Protein AF-A0A950T254-F1 (afdb_monomer)

Secondary structure (DSSP, 8-state):
--HHHHHHHHHHHHHHTT--HHHHHHHTT--HHHHHHHHHHHHHHHHHHHHHHHS--GGGGS----

Foldseek 3Di:
DDPVVVLVVVLLVCLLVVNPLVVNQVVSVHDSVVCCVPPVVSNVVNVVVVVVVPDDPPVPPDDDDD

Sequence (66 aa):
MTLYALRHSSIVRQLLAGVPIRVVAVNHDTSVVMIERTYSRYIGDHADALARAALLNTTSGKERGR

Radius of gyration: 17.6 Å; Cα contacts (8 Å, |Δi|>4): 29; chains: 1; bounding box: 56×22×38 Å

Nearest PDB structures (foldseek):
  8gym-assembly1_V1  TM=4.123E-01  e=7.836E+00  Tetrahymena thermophila SB210
  1p4w-assembly1_A  TM=4.631E-01  e=9.500E+00  Erwinia amylovora

Structure (mmCIF, N/CA/C/O backbone):
data_AF-A0A950T254-F1
#
_entry.id   AF-A0A950T254-F1
#
loop_
_atom_site.group_PDB
_atom_site.id
_atom_site.type_symbol
_atom_site.label_atom_id
_atom_site.l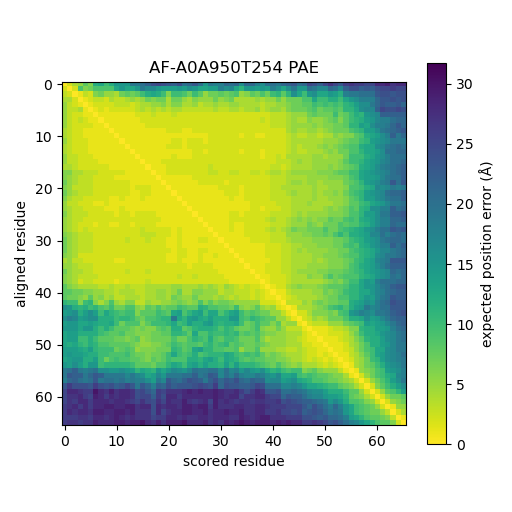abel_alt_id
_atom_site.label_comp_id
_atom_site.label_asym_id
_atom_site.label_entity_id
_atom_site.label_seq_id
_atom_site.pdbx_PDB_ins_code
_atom_site.Cartn_x
_atom_site.Cartn_y
_atom_site.Cartn_z
_atom_site.occupancy
_atom_site.B_iso_or_equiv
_atom_site.auth_seq_id
_atom_site.auth_comp_id
_atom_site.auth_asym_id
_atom_site.auth_atom_id
_atom_site.pdbx_PDB_model_num
ATOM 1 N N . MET A 1 1 ? 16.755 -14.445 -12.402 1.00 54.06 1 MET A N 1
ATOM 2 C CA . MET A 1 1 ? 15.892 -13.589 -11.557 1.00 54.06 1 MET A CA 1
ATOM 3 C C . MET A 1 1 ? 16.733 -12.433 -11.056 1.00 54.06 1 MET A C 1
ATOM 5 O O . MET A 1 1 ? 17.729 -12.680 -10.393 1.00 54.06 1 MET A O 1
ATOM 9 N N . THR A 1 2 ? 16.414 -11.200 -11.438 1.00 77.31 2 THR A N 1
ATOM 10 C CA . THR A 1 2 ? 17.156 -10.021 -10.966 1.00 77.31 2 THR A CA 1
ATOM 11 C C . THR A 1 2 ? 16.636 -9.600 -9.588 1.00 77.31 2 THR A C 1
ATOM 13 O O . THR A 1 2 ? 15.468 -9.836 -9.271 1.00 77.31 2 THR A O 1
ATOM 16 N N . LEU A 1 3 ? 17.468 -8.954 -8.762 1.00 80.62 3 LEU A N 1
ATOM 17 C CA . LEU A 1 3 ? 17.056 -8.417 -7.450 1.00 80.62 3 LEU A CA 1
ATOM 18 C C . LEU A 1 3 ? 15.809 -7.512 -7.546 1.00 80.62 3 LEU A C 1
ATOM 20 O O . LEU A 1 3 ? 14.982 -7.478 -6.636 1.00 80.62 3 LEU A O 1
ATOM 24 N N . TYR A 1 4 ? 15.627 -6.842 -8.687 1.00 85.19 4 TYR A N 1
ATOM 25 C CA . TYR A 1 4 ? 14.462 -6.006 -8.968 1.00 85.19 4 TYR A CA 1
ATOM 26 C C . TYR A 1 4 ? 13.147 -6.800 -9.018 1.00 85.19 4 TYR A C 1
ATOM 28 O O . TYR A 1 4 ? 12.144 -6.362 -8.457 1.00 85.19 4 TYR A O 1
ATOM 36 N N . ALA A 1 5 ? 13.151 -7.997 -9.617 1.00 86.94 5 ALA A N 1
ATOM 37 C CA . ALA A 1 5 ? 11.963 -8.850 -9.690 1.00 86.94 5 ALA A CA 1
ATOM 38 C C . ALA A 1 5 ? 11.519 -9.345 -8.300 1.00 86.94 5 ALA A C 1
ATOM 40 O O . ALA A 1 5 ? 10.321 -9.433 -8.019 1.00 86.94 5 ALA A O 1
ATOM 41 N N . LEU A 1 6 ? 12.479 -9.615 -7.406 1.00 91.06 6 LEU A N 1
ATOM 42 C CA . LEU A 1 6 ? 12.200 -10.006 -6.020 1.00 91.06 6 LEU A CA 1
ATOM 43 C C . LEU A 1 6 ? 11.617 -8.844 -5.212 1.00 91.06 6 LEU A C 1
ATOM 45 O O . LEU A 1 6 ? 10.60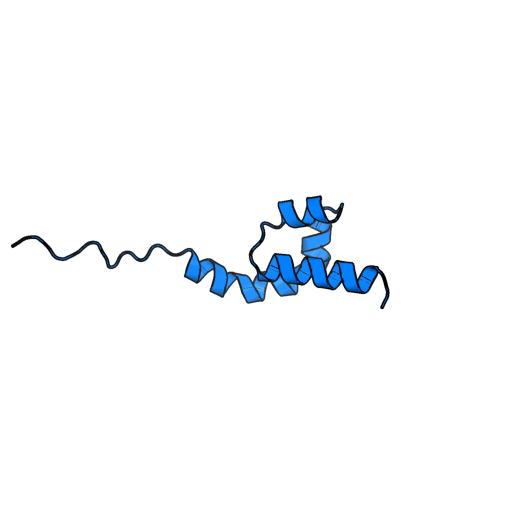4 -9.023 -4.536 1.00 91.06 6 LEU A O 1
ATOM 49 N N . ARG A 1 7 ? 12.206 -7.644 -5.329 1.00 92.56 7 ARG A N 1
ATOM 50 C CA . ARG A 1 7 ? 11.684 -6.422 -4.698 1.00 92.56 7 ARG A CA 1
ATOM 51 C C . ARG A 1 7 ? 10.262 -6.123 -5.166 1.00 92.56 7 ARG A C 1
ATOM 53 O O . ARG A 1 7 ? 9.392 -5.891 -4.333 1.00 92.56 7 ARG A O 1
ATOM 60 N N . HIS A 1 8 ? 10.025 -6.178 -6.477 1.00 93.00 8 HIS A N 1
ATOM 61 C CA . HIS A 1 8 ? 8.702 -5.972 -7.061 1.00 93.00 8 HIS A CA 1
ATOM 62 C C . HIS A 1 8 ? 7.682 -6.955 -6.479 1.00 93.00 8 HIS A C 1
ATOM 64 O O . HIS A 1 8 ? 6.659 -6.545 -5.935 1.00 93.00 8 HIS A O 1
ATOM 70 N N . SER A 1 9 ? 8.006 -8.250 -6.503 1.00 93.38 9 SER A N 1
ATOM 71 C CA . SER A 1 9 ? 7.135 -9.296 -5.958 1.00 93.38 9 SER A CA 1
ATOM 72 C C . SER A 1 9 ? 6.863 -9.115 -4.460 1.00 93.38 9 SER A C 1
ATOM 74 O O . SER A 1 9 ? 5.753 -9.377 -4.003 1.00 93.38 9 SER A O 1
ATOM 76 N N . SER A 1 10 ? 7.858 -8.668 -3.687 1.00 95.31 10 SER A N 1
ATOM 77 C CA . SER A 1 10 ? 7.716 -8.418 -2.247 1.00 95.31 10 SER A CA 1
ATOM 78 C C . SER A 1 10 ? 6.772 -7.250 -1.946 1.00 95.31 10 SER A C 1
ATOM 80 O O . SER A 1 10 ? 5.864 -7.404 -1.127 1.00 95.31 10 SER A O 1
ATOM 82 N N . ILE A 1 11 ? 6.924 -6.126 -2.659 1.00 94.81 11 ILE A N 1
ATOM 83 C CA . ILE A 1 11 ? 6.040 -4.956 -2.532 1.00 94.81 11 ILE A CA 1
ATOM 84 C C . ILE A 1 11 ? 4.601 -5.346 -2.866 1.00 94.81 11 ILE A C 1
ATOM 86 O O . ILE A 1 11 ? 3.697 -5.082 -2.077 1.00 94.81 11 ILE A O 1
ATOM 90 N N . VAL A 1 12 ? 4.389 -6.015 -4.005 1.00 92.31 12 VAL A N 1
ATOM 91 C CA . VAL A 1 12 ? 3.046 -6.415 -4.452 1.00 92.31 12 VAL A CA 1
ATOM 92 C C . VAL A 1 12 ? 2.375 -7.307 -3.410 1.00 92.31 12 VAL A C 1
ATOM 94 O O . VAL A 1 12 ? 1.247 -7.031 -3.020 1.00 92.31 12 VAL A O 1
ATOM 97 N N . ARG A 1 13 ? 3.066 -8.327 -2.886 1.00 92.38 13 ARG A N 1
ATOM 98 C CA . ARG A 1 13 ? 2.487 -9.221 -1.868 1.00 92.38 13 ARG A CA 1
ATOM 99 C C . ARG A 1 13 ? 2.094 -8.491 -0.584 1.00 92.38 13 ARG A C 1
ATOM 101 O O . ARG A 1 13 ? 1.027 -8.770 -0.053 1.00 92.38 13 ARG A O 1
ATOM 108 N N . GLN A 1 14 ? 2.922 -7.566 -0.098 1.00 93.44 14 GLN A N 1
ATOM 109 C CA . GLN A 1 14 ? 2.593 -6.780 1.096 1.00 93.44 14 GLN A CA 1
ATOM 110 C C . GLN A 1 14 ? 1.380 -5.869 0.863 1.00 93.44 14 GLN A C 1
ATOM 112 O O . GLN A 1 14 ? 0.509 -5.792 1.725 1.00 93.44 14 GLN A O 1
ATOM 117 N N . LEU A 1 15 ? 1.284 -5.228 -0.308 1.00 90.94 15 LEU A N 1
ATOM 118 C CA . LEU A 1 15 ? 0.128 -4.395 -0.655 1.00 90.94 15 LEU A CA 1
ATOM 119 C C . LEU A 1 15 ? -1.162 -5.220 -0.753 1.00 90.94 15 LEU A C 1
ATOM 121 O O . LEU A 1 15 ? -2.176 -4.826 -0.185 1.00 90.94 15 LEU A O 1
ATOM 125 N N . LEU A 1 16 ? -1.120 -6.389 -1.402 1.00 87.62 16 LEU A N 1
ATOM 126 C CA . LEU A 1 16 ? -2.286 -7.278 -1.503 1.00 87.62 16 LEU A CA 1
ATOM 127 C C . LEU A 1 16 ? -2.690 -7.872 -0.142 1.00 87.62 16 LEU A C 1
ATOM 129 O O . LEU A 1 16 ? -3.863 -8.141 0.086 1.00 87.62 16 LEU A O 1
ATOM 133 N N . ALA A 1 17 ? -1.742 -8.026 0.786 1.00 88.50 17 ALA A N 1
ATOM 134 C CA . ALA A 1 17 ? -2.017 -8.423 2.166 1.00 88.50 17 ALA A CA 1
ATOM 135 C C . ALA A 1 17 ? -2.583 -7.279 3.038 1.00 88.50 17 ALA A C 1
ATOM 137 O O . ALA A 1 17 ? -2.817 -7.484 4.227 1.00 88.50 17 ALA A O 1
ATOM 138 N N . GLY A 1 18 ? -2.778 -6.076 2.483 1.00 87.31 18 GLY A N 1
ATOM 139 C CA . GLY A 1 18 ? -3.310 -4.923 3.213 1.00 87.31 18 GLY A CA 1
ATOM 140 C C . GLY A 1 18 ? -2.313 -4.262 4.168 1.00 87.31 18 GLY A C 1
ATOM 141 O O . GLY A 1 18 ? -2.723 -3.533 5.071 1.00 87.31 18 GLY A O 1
ATOM 142 N N . VAL A 1 19 ? -1.005 -4.493 3.996 1.00 90.88 19 VAL A N 1
ATOM 143 C CA . VAL A 1 19 ? 0.022 -3.823 4.807 1.00 90.88 19 VAL A CA 1
ATOM 144 C C . VAL A 1 19 ? -0.017 -2.313 4.529 1.00 90.88 19 VAL A C 1
ATOM 146 O O . VAL A 1 19 ? -0.018 -1.913 3.360 1.00 90.88 19 VAL A O 1
ATOM 149 N N . PRO A 1 20 ? 0.004 -1.445 5.562 1.00 91.56 20 PRO A N 1
ATOM 150 C CA . PRO A 1 20 ? -0.025 -0.002 5.359 1.00 91.56 20 PRO A CA 1
ATOM 151 C C . PRO A 1 20 ? 1.107 0.477 4.444 1.00 91.56 20 PRO A C 1
ATOM 153 O O . PRO A 1 20 ? 2.279 0.174 4.676 1.00 91.56 20 PRO A O 1
ATOM 156 N N . ILE A 1 21 ? 0.773 1.294 3.439 1.00 93.31 21 ILE A N 1
ATOM 157 C CA . ILE A 1 21 ? 1.716 1.747 2.401 1.00 93.31 21 ILE A CA 1
ATOM 158 C C . ILE A 1 21 ? 2.988 2.387 2.975 1.00 93.31 21 ILE A C 1
ATOM 160 O O . ILE A 1 21 ? 4.079 2.220 2.430 1.00 93.31 21 ILE A O 1
ATOM 164 N N . ARG A 1 22 ? 2.876 3.079 4.118 1.00 95.19 22 ARG A N 1
ATOM 165 C CA . ARG A 1 22 ? 4.019 3.702 4.794 1.00 95.19 22 ARG A CA 1
ATOM 166 C C . ARG A 1 22 ? 4.995 2.675 5.370 1.00 95.19 22 ARG A C 1
ATOM 168 O O . ARG A 1 22 ? 6.197 2.910 5.319 1.00 95.19 22 ARG A O 1
ATOM 175 N N . VAL A 1 23 ? 4.494 1.549 5.875 1.00 96.38 23 VAL A N 1
ATOM 176 C CA . VAL A 1 23 ? 5.324 0.446 6.383 1.00 96.38 23 VAL A CA 1
ATOM 177 C C . VAL A 1 23 ? 6.070 -0.210 5.224 1.00 96.38 23 VAL A C 1
ATOM 179 O O . VAL A 1 23 ? 7.282 -0.390 5.297 1.00 96.38 23 VAL A O 1
ATOM 182 N N . VAL A 1 24 ? 5.376 -0.464 4.111 1.00 95.69 24 VAL A N 1
ATOM 183 C CA . VAL A 1 24 ? 5.990 -1.009 2.887 1.00 95.69 24 VAL A CA 1
ATOM 184 C C . VAL A 1 24 ? 7.096 -0.085 2.362 1.00 95.69 24 VAL A C 1
ATOM 186 O O . VAL A 1 24 ? 8.159 -0.556 1.958 1.00 95.69 24 VAL A O 1
ATOM 189 N N . ALA A 1 25 ? 6.878 1.233 2.408 1.00 96.56 25 ALA A N 1
ATOM 190 C CA . ALA A 1 25 ? 7.866 2.232 2.005 1.00 96.56 25 ALA A CA 1
ATOM 191 C C . ALA A 1 25 ? 9.154 2.155 2.841 1.00 96.56 25 ALA A C 1
ATOM 193 O O . ALA A 1 25 ? 10.246 2.118 2.275 1.00 96.56 25 ALA A O 1
ATOM 194 N N . VAL A 1 26 ? 9.028 2.059 4.168 1.00 97.25 26 VAL A N 1
ATOM 195 C CA . VAL A 1 26 ? 10.173 1.914 5.084 1.00 97.25 26 VAL A CA 1
ATOM 196 C C . VAL A 1 26 ? 10.902 0.587 4.853 1.00 97.25 26 VAL A C 1
ATOM 198 O O . VAL A 1 26 ? 12.120 0.585 4.698 1.00 97.25 26 VAL A O 1
ATOM 201 N N . ASN A 1 27 ? 10.171 -0.527 4.733 1.00 95.75 27 ASN A N 1
ATOM 202 C CA . ASN A 1 27 ? 10.748 -1.866 4.533 1.00 95.75 27 ASN A CA 1
ATOM 203 C C . ASN A 1 27 ? 11.563 -2.004 3.241 1.00 95.75 27 ASN A C 1
ATOM 205 O O . ASN A 1 27 ? 12.392 -2.906 3.109 1.00 95.75 27 ASN A O 1
ATOM 209 N N . HIS A 1 28 ? 11.292 -1.149 2.261 1.00 95.50 28 HIS A N 1
ATOM 210 C CA . HIS A 1 28 ? 11.956 -1.176 0.969 1.00 95.50 28 HIS A CA 1
ATOM 211 C C . HIS A 1 28 ? 12.805 0.059 0.708 1.00 95.50 28 HIS A C 1
ATOM 213 O O . HIS A 1 28 ? 13.246 0.224 -0.424 1.00 95.50 28 HIS A O 1
ATOM 219 N N . ASP A 1 29 ? 13.062 0.903 1.704 1.00 95.94 29 ASP A N 1
ATOM 220 C CA . ASP A 1 29 ? 13.883 2.104 1.530 1.00 95.94 29 ASP A CA 1
ATOM 221 C C . ASP A 1 29 ? 13.417 2.943 0.321 1.00 95.94 29 ASP A C 1
ATOM 223 O O . ASP A 1 29 ? 14.092 3.115 -0.696 1.00 95.94 29 ASP A O 1
ATOM 227 N N . THR A 1 30 ? 12.141 3.328 0.347 1.00 95.44 30 THR A N 1
ATOM 228 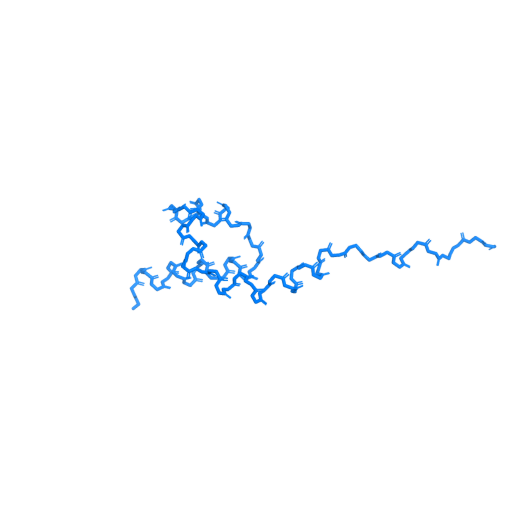C CA . THR A 1 30 ? 11.520 4.119 -0.716 1.00 95.44 30 THR A CA 1
ATOM 229 C C . THR A 1 30 ? 10.471 5.069 -0.158 1.00 95.44 30 THR A C 1
ATOM 231 O O . THR A 1 30 ? 10.134 5.040 1.025 1.00 95.44 30 THR A O 1
ATOM 234 N N . SER A 1 31 ? 9.947 5.947 -1.008 1.00 96.44 31 SER A N 1
ATOM 235 C CA . SER A 1 31 ? 8.905 6.892 -0.627 1.00 96.44 31 SER A CA 1
ATOM 236 C C . SER A 1 31 ? 7.516 6.351 -0.955 1.00 96.44 31 SER A C 1
ATOM 238 O O . SER A 1 31 ? 7.319 5.627 -1.931 1.00 96.44 31 SER A O 1
ATOM 240 N N . VAL A 1 32 ? 6.525 6.772 -0.166 1.00 95.88 32 VAL A N 1
ATOM 241 C CA . VAL A 1 32 ? 5.103 6.501 -0.442 1.00 95.88 32 VAL A CA 1
ATOM 242 C C . VAL A 1 32 ? 4.734 6.972 -1.850 1.00 95.88 32 VAL A C 1
ATOM 244 O O . VAL A 1 32 ? 4.136 6.218 -2.603 1.00 95.88 32 VAL A O 1
ATOM 247 N N . VAL A 1 33 ? 5.214 8.155 -2.249 1.00 96.25 33 VAL A N 1
ATOM 248 C CA . VAL A 1 33 ? 5.005 8.721 -3.591 1.00 96.25 33 VAL A CA 1
ATOM 249 C C . VAL A 1 33 ? 5.521 7.788 -4.692 1.00 96.25 33 VAL A C 1
ATOM 251 O O . VAL A 1 33 ? 4.866 7.618 -5.719 1.00 96.25 33 VAL A O 1
ATOM 254 N N . MET A 1 34 ? 6.693 7.169 -4.508 1.00 95.00 34 MET A N 1
ATOM 255 C CA . MET A 1 34 ? 7.232 6.219 -5.486 1.00 95.00 34 MET A CA 1
ATOM 256 C C . MET A 1 34 ? 6.381 4.946 -5.557 1.00 95.00 34 MET A C 1
ATOM 258 O O . MET A 1 34 ? 6.151 4.427 -6.654 1.00 95.00 34 MET A O 1
ATOM 262 N N . ILE A 1 35 ? 5.886 4.463 -4.413 1.00 94.38 35 ILE A N 1
ATOM 263 C CA . ILE A 1 35 ? 4.994 3.302 -4.372 1.00 94.38 35 ILE A CA 1
ATOM 264 C C . ILE A 1 35 ? 3.675 3.611 -5.081 1.00 94.38 35 ILE A C 1
ATOM 266 O O . ILE A 1 35 ? 3.286 2.850 -5.962 1.00 94.38 35 ILE A O 1
ATOM 270 N N . GLU A 1 36 ? 3.023 4.728 -4.772 1.00 92.62 36 GLU A N 1
ATOM 271 C CA . GLU A 1 36 ? 1.754 5.120 -5.397 1.00 92.62 36 GLU A CA 1
ATOM 272 C C . GLU A 1 36 ? 1.886 5.251 -6.917 1.00 92.62 36 GLU A C 1
ATOM 274 O O . GLU A 1 36 ? 1.078 4.698 -7.662 1.00 92.62 36 GLU A O 1
ATOM 279 N N . ARG A 1 37 ? 2.954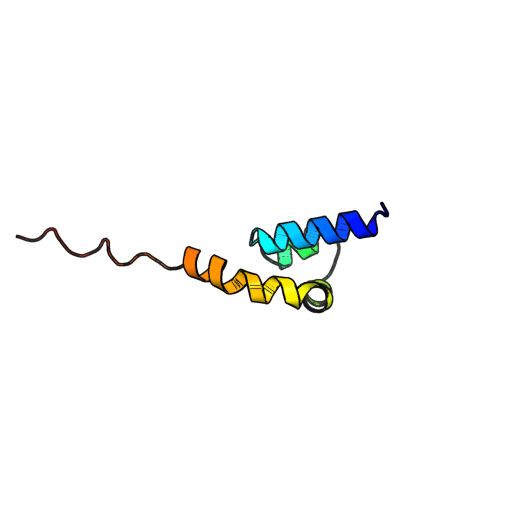 5.896 -7.401 1.00 93.25 37 ARG A N 1
ATOM 280 C CA . ARG A 1 37 ? 3.206 6.034 -8.846 1.00 93.25 37 ARG A CA 1
ATOM 281 C C . ARG A 1 37 ? 3.374 4.691 -9.554 1.00 93.25 37 ARG A C 1
ATOM 283 O O . ARG A 1 37 ? 2.929 4.544 -10.685 1.00 93.25 37 ARG A O 1
ATOM 290 N N . THR A 1 38 ? 4.024 3.727 -8.904 1.00 92.44 38 THR A N 1
ATOM 291 C CA . THR A 1 38 ? 4.436 2.465 -9.543 1.00 92.44 38 THR A CA 1
ATOM 292 C C . THR A 1 38 ? 3.406 1.345 -9.363 1.00 92.44 38 THR A C 1
ATOM 294 O O . THR A 1 38 ? 3.255 0.492 -10.234 1.00 92.44 38 THR A O 1
ATOM 297 N N . TYR A 1 39 ? 2.699 1.330 -8.232 1.00 90.62 39 TYR A N 1
ATOM 298 C CA . TYR A 1 39 ? 1.868 0.206 -7.788 1.00 90.62 39 TYR A CA 1
ATOM 299 C C . 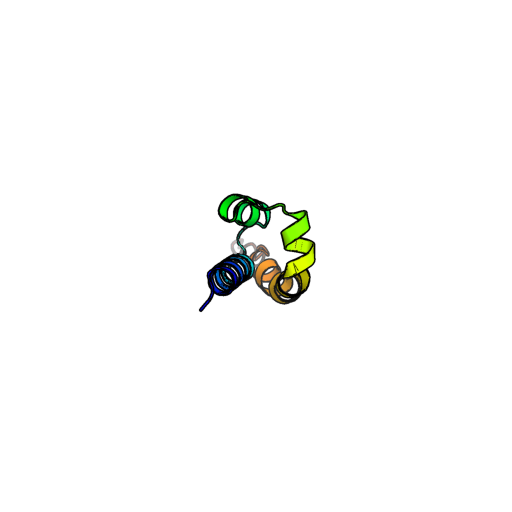TYR A 1 39 ? 0.392 0.570 -7.581 1.00 90.62 39 TYR A C 1
ATOM 301 O O . TYR A 1 39 ? -0.370 -0.298 -7.162 1.00 90.62 39 TYR A O 1
ATOM 309 N N . SER A 1 40 ? -0.038 1.796 -7.906 1.00 84.25 40 SER A N 1
ATOM 310 C CA . SER A 1 40 ? -1.439 2.255 -7.782 1.00 84.25 40 SER A CA 1
ATOM 311 C C . SER A 1 40 ? -2.471 1.268 -8.331 1.00 84.25 40 SER A C 1
ATOM 313 O O . SER A 1 40 ? -3.492 1.043 -7.683 1.00 84.25 40 SER A O 1
ATOM 315 N N . ARG A 1 41 ? -2.181 0.609 -9.462 1.00 82.88 41 ARG A N 1
ATOM 316 C CA . ARG A 1 41 ? -3.057 -0.423 -10.048 1.00 82.88 41 ARG A CA 1
ATOM 317 C C . ARG A 1 41 ? -3.421 -1.554 -9.078 1.00 82.88 41 ARG A C 1
ATOM 319 O O . ARG A 1 41 ? -4.526 -2.063 -9.132 1.00 82.88 41 ARG A O 1
ATOM 326 N N . TYR A 1 42 ? -2.507 -1.943 -8.189 1.00 77.44 42 TYR A N 1
ATOM 327 C CA . TYR A 1 42 ? -2.715 -3.046 -7.244 1.00 77.44 42 TYR A CA 1
ATOM 328 C C . TYR A 1 42 ? -3.406 -2.591 -5.956 1.00 77.44 42 TYR A C 1
ATOM 330 O O . TYR A 1 42 ? -3.914 -3.420 -5.210 1.00 77.44 42 TYR A O 1
ATOM 338 N N . ILE A 1 43 ? -3.412 -1.281 -5.689 1.00 72.25 43 ILE A N 1
ATOM 339 C CA . ILE A 1 43 ? -4.060 -0.689 -4.516 1.00 72.25 43 ILE A CA 1
ATOM 340 C C . ILE A 1 43 ? -5.573 -0.606 -4.748 1.00 72.25 43 ILE A C 1
ATOM 342 O O . ILE A 1 43 ? -6.341 -1.011 -3.879 1.00 72.25 43 ILE A O 1
ATOM 346 N N . GLY A 1 44 ? -6.004 -0.120 -5.918 1.00 69.94 44 GLY A N 1
ATOM 347 C CA . GLY A 1 44 ? -7.426 0.074 -6.231 1.00 69.94 44 GLY A CA 1
ATOM 348 C C . GLY A 1 44 ? -8.228 -1.229 -6.252 1.00 69.94 44 GLY A C 1
ATOM 349 O O . GLY A 1 44 ? -9.252 -1.329 -5.582 1.00 69.94 44 GLY A O 1
ATOM 350 N N . ASP A 1 45 ? -7.719 -2.249 -6.947 1.00 68.12 45 ASP A N 1
ATOM 351 C CA . ASP A 1 45 ? -8.428 -3.521 -7.146 1.00 68.12 45 ASP A CA 1
ATOM 352 C C . ASP A 1 45 ? -8.615 -4.330 -5.847 1.00 68.12 45 ASP A C 1
ATOM 354 O O . ASP A 1 45 ? -9.520 -5.156 -5.753 1.00 68.12 45 ASP A O 1
ATOM 358 N N . HIS A 1 46 ? -7.766 -4.123 -4.833 1.00 66.12 46 HIS A N 1
ATOM 359 C CA . HIS A 1 46 ? -7.844 -4.826 -3.541 1.00 66.12 46 HIS A CA 1
ATOM 360 C C . HIS A 1 46 ? -8.483 -4.009 -2.417 1.00 66.12 46 HIS A C 1
ATOM 362 O O . HIS A 1 46 ? -8.787 -4.559 -1.354 1.00 66.12 46 HIS A O 1
ATOM 368 N N . ALA A 1 47 ? -8.731 -2.718 -2.642 1.00 68.75 47 ALA A N 1
ATOM 369 C CA . ALA A 1 47 ? -9.310 -1.847 -1.630 1.00 68.75 47 ALA A CA 1
ATOM 370 C C . ALA A 1 47 ? -10.733 -2.276 -1.235 1.00 68.75 47 ALA A C 1
ATOM 372 O O . ALA A 1 47 ? -11.065 -2.203 -0.057 1.00 68.75 47 ALA A O 1
ATOM 373 N N . ASP A 1 48 ? -11.553 -2.774 -2.172 1.00 71.81 48 ASP A N 1
ATOM 374 C CA . ASP A 1 48 ? -12.947 -3.160 -1.886 1.00 71.81 48 ASP A CA 1
ATOM 375 C C . ASP A 1 48 ? -13.036 -4.358 -0.926 1.00 71.81 48 ASP A C 1
ATOM 377 O O . ASP A 1 48 ? -13.775 -4.324 0.056 1.00 71.81 48 ASP A O 1
ATOM 381 N N . ALA A 1 49 ? -12.233 -5.401 -1.155 1.00 71.44 49 ALA A N 1
ATOM 382 C CA . ALA A 1 49 ? -12.217 -6.590 -0.303 1.00 71.44 49 ALA A CA 1
ATOM 383 C C . ALA A 1 49 ? -11.723 -6.272 1.120 1.00 71.44 49 ALA A C 1
ATOM 385 O O . ALA A 1 49 ? -12.323 -6.716 2.101 1.00 71.44 49 ALA A O 1
ATOM 386 N N . LEU A 1 50 ? -10.666 -5.458 1.234 1.00 72.50 50 LEU A N 1
ATOM 387 C CA . LEU A 1 50 ? -10.150 -4.990 2.522 1.00 72.50 50 LEU A CA 1
ATOM 388 C C . LEU A 1 50 ? -11.155 -4.080 3.239 1.00 72.50 50 LEU A C 1
ATOM 390 O O . LEU A 1 50 ? -11.387 -4.248 4.436 1.00 72.50 50 LEU A O 1
ATOM 394 N N . ALA A 1 51 ? -11.790 -3.155 2.515 1.00 75.38 51 ALA A N 1
ATOM 395 C CA . ALA A 1 51 ? -12.803 -2.264 3.070 1.00 75.38 51 ALA A CA 1
ATOM 396 C C . ALA A 1 51 ? -14.007 -3.049 3.600 1.00 75.38 51 ALA A C 1
ATOM 398 O O . ALA A 1 51 ? -14.444 -2.794 4.720 1.00 75.38 51 ALA A O 1
ATOM 399 N N . ARG A 1 52 ? -14.495 -4.050 2.852 1.00 75.50 52 ARG A N 1
ATOM 400 C CA . ARG A 1 52 ? -15.572 -4.947 3.305 1.00 75.50 52 ARG A CA 1
ATOM 401 C C . ARG A 1 52 ? -15.208 -5.697 4.580 1.00 75.50 52 ARG A C 1
ATOM 403 O O . ARG A 1 52 ? -16.045 -5.789 5.471 1.00 75.50 52 ARG A O 1
ATOM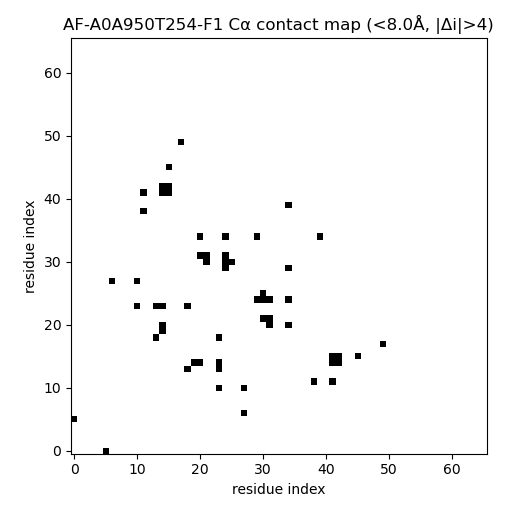 410 N N . ALA A 1 53 ? -13.982 -6.209 4.681 1.00 75.25 53 ALA A N 1
ATOM 411 C CA . ALA A 1 53 ? -13.520 -6.913 5.877 1.00 75.25 53 ALA A CA 1
ATOM 412 C C . ALA A 1 53 ? -13.430 -5.997 7.113 1.00 75.25 53 ALA A C 1
ATOM 414 O O . ALA A 1 53 ? -13.592 -6.469 8.235 1.00 75.25 53 ALA A O 1
ATOM 415 N N . ALA A 1 54 ? -13.195 -4.697 6.915 1.00 76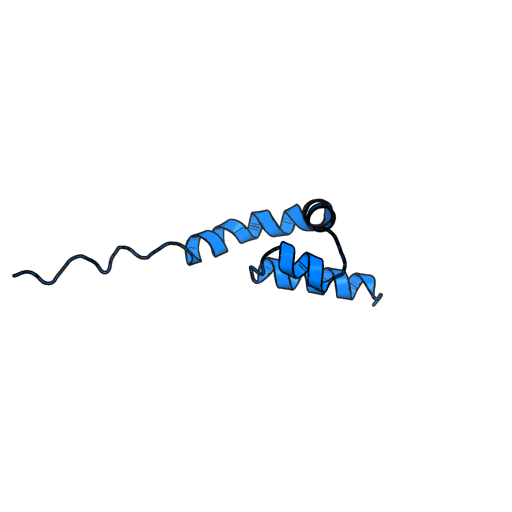.62 54 ALA A N 1
ATOM 416 C CA . ALA A 1 54 ? -13.127 -3.709 7.989 1.00 76.62 54 ALA A CA 1
ATOM 417 C C . ALA A 1 54 ? -14.503 -3.189 8.454 1.00 76.62 54 ALA A C 1
ATOM 419 O O . ALA A 1 54 ? -14.575 -2.481 9.461 1.00 76.62 54 ALA A O 1
ATOM 420 N N . LEU A 1 55 ? -15.597 -3.506 7.749 1.00 81.50 55 LEU A N 1
ATOM 421 C CA . LEU A 1 55 ? -16.935 -3.071 8.151 1.00 81.50 55 LEU A CA 1
ATOM 422 C C . LEU A 1 55 ? -17.374 -3.779 9.442 1.00 81.50 55 LEU A C 1
ATOM 424 O O . LEU A 1 55 ? -17.356 -5.004 9.549 1.00 81.50 55 LEU A O 1
ATOM 428 N N . LEU A 1 56 ? -17.827 -2.989 10.419 1.00 76.81 56 LEU A N 1
ATOM 429 C CA . LEU A 1 56 ? -18.455 -3.492 11.640 1.00 76.81 56 LEU A CA 1
ATOM 430 C C . LEU A 1 56 ? -19.733 -4.266 11.290 1.00 76.81 56 LEU A C 1
ATOM 432 O O . LEU A 1 56 ? -20.654 -3.716 10.686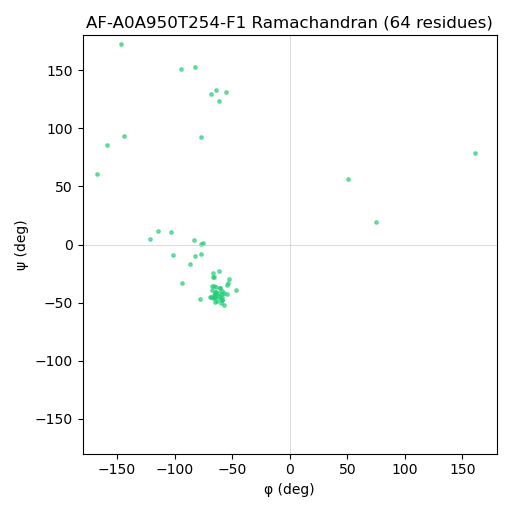 1.00 76.81 56 LEU A O 1
ATOM 436 N N . ASN A 1 57 ? -19.820 -5.527 11.718 1.00 69.56 57 ASN A N 1
ATOM 437 C CA . ASN A 1 57 ? -21.043 -6.310 11.585 1.00 69.56 57 ASN A CA 1
ATOM 438 C C . ASN A 1 57 ? -22.049 -5.882 12.667 1.00 69.56 57 ASN A C 1
ATOM 440 O O . ASN A 1 57 ? -22.030 -6.363 13.800 1.00 69.56 57 ASN A O 1
ATOM 444 N N . THR A 1 58 ? -22.920 -4.937 12.323 1.00 69.38 58 THR A N 1
ATOM 445 C CA . THR A 1 58 ? -23.891 -4.324 13.243 1.00 69.38 58 THR A CA 1
ATOM 446 C C . THR A 1 58 ? -25.092 -5.223 13.571 1.00 69.38 58 THR A C 1
ATOM 448 O O . THR A 1 58 ? -25.956 -4.827 14.352 1.00 69.38 58 THR A O 1
ATOM 451 N N . THR A 1 59 ? -25.154 -6.452 13.042 1.00 63.91 59 THR A N 1
ATOM 452 C CA . THR A 1 59 ? -26.312 -7.346 13.223 1.00 63.91 59 THR A CA 1
ATOM 453 C C . THR A 1 59 ? -26.394 -8.030 14.595 1.00 63.91 59 THR A C 1
ATOM 455 O O . THR A 1 59 ? -27.405 -8.655 14.895 1.00 63.91 59 THR A O 1
ATOM 458 N N . SER A 1 60 ? -25.373 -7.919 15.453 1.00 61.88 60 SER A N 1
ATOM 459 C CA . SER A 1 60 ? -25.345 -8.592 16.767 1.00 61.88 60 SER A CA 1
ATOM 460 C C . SER A 1 60 ? -26.085 -7.830 17.885 1.00 61.88 60 SER A C 1
ATOM 462 O O . SER A 1 60 ? -26.029 -8.235 19.045 1.00 61.88 60 SER A O 1
ATOM 464 N N . GLY A 1 61 ? -26.745 -6.710 17.573 1.00 60.91 61 GLY A N 1
ATOM 465 C CA . GLY A 1 61 ? -27.287 -5.775 18.567 1.00 60.91 61 GLY A CA 1
ATOM 466 C C . GLY A 1 61 ? -28.798 -5.824 18.805 1.00 60.91 61 GLY A C 1
ATOM 467 O O . GLY A 1 61 ? -29.321 -4.910 19.439 1.00 60.91 61 GLY A O 1
ATOM 468 N N . LYS A 1 62 ? -29.534 -6.816 18.291 1.00 59.22 62 LYS A N 1
ATOM 469 C CA . LYS A 1 62 ? -30.995 -6.850 18.449 1.00 59.22 62 LYS A CA 1
ATOM 470 C C . LYS A 1 62 ? -31.493 -8.280 18.616 1.00 59.22 62 LYS A C 1
ATOM 472 O O . LYS A 1 62 ? -31.698 -8.944 17.619 1.00 59.22 62 LYS A O 1
ATOM 477 N N . GLU A 1 63 ? -31.627 -8.722 19.872 1.00 59.69 63 GLU A N 1
ATOM 478 C CA . GLU A 1 63 ? -32.630 -9.687 20.381 1.00 59.69 63 GLU A CA 1
ATOM 479 C C . GLU A 1 63 ? -32.192 -10.294 21.728 1.00 59.69 63 GLU A C 1
ATOM 481 O O . GLU A 1 63 ? -31.741 -11.434 21.816 1.00 59.69 63 GLU A O 1
ATOM 486 N N . ARG A 1 64 ? -32.361 -9.543 22.824 1.00 59.38 64 ARG A N 1
ATOM 487 C CA . ARG A 1 64 ? -32.666 -10.149 24.132 1.00 59.38 64 ARG A CA 1
ATOM 488 C C . ARG A 1 64 ? -33.316 -9.116 25.042 1.00 59.38 64 ARG A C 1
ATOM 490 O O . ARG A 1 64 ? -32.656 -8.402 25.784 1.00 59.38 64 ARG A O 1
ATOM 497 N N . GLY A 1 65 ? -34.627 -8.996 24.904 1.00 58.09 65 GLY A N 1
ATOM 498 C CA . GLY A 1 65 ? -35.433 -8.056 25.668 1.00 58.09 65 GLY A CA 1
ATOM 499 C C . GLY A 1 65 ? -36.911 -8.373 25.518 1.00 58.09 65 GLY A C 1
ATOM 500 O O . GLY A 1 65 ? -37.640 -7.550 24.973 1.00 58.09 65 GLY A O 1
ATOM 501 N N . ARG A 1 66 ? -37.310 -9.580 25.932 1.00 46.81 66 ARG A N 1
ATOM 502 C CA . ARG A 1 66 ? -38.635 -9.933 26.458 1.00 46.81 66 ARG A CA 1
ATOM 503 C C . ARG A 1 66 ? -38.468 -11.085 27.435 1.00 46.81 66 ARG A C 1
ATOM 505 O O . ARG A 1 66 ? -37.667 -11.987 27.103 1.00 46.81 66 ARG A O 1
#

Solvent-accessible sur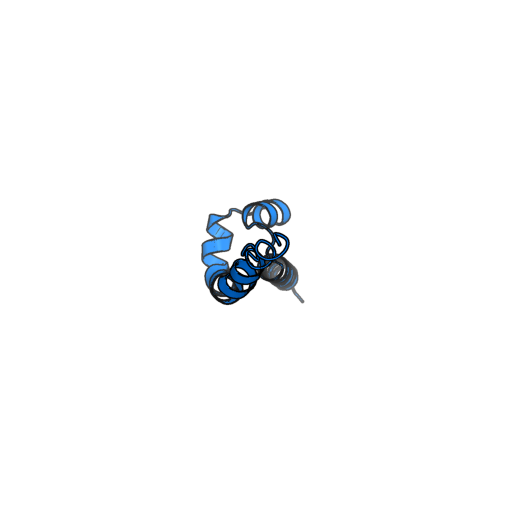face area (backbone atoms only — not comparable to full-atom values): 4211 Å² total; per-residue (Å²): 135,56,75,64,60,53,52,53,53,50,53,52,53,42,50,70,69,66,49,55,63,66,57,56,15,62,80,63,76,51,50,53,68,60,46,51,75,75,44,44,78,59,52,62,78,45,44,60,65,54,52,58,73,69,52,78,79,74,79,84,79,78,90,88,86,130

pLDDT: mean 82.4, std 13.35, range [46.81, 97.25]

Mean predicted aligned error: 8.86 Å